Protein AF-F6DTI2-F1 (afdb_monomer_lite)

Foldseek 3Di:
DDPLPFDPLLVVLVVLCVVVVHDPVRVCVVLVNPPVLNVCVRSPNPVNVVVSVVSCVVSVVDD

pLDDT: mean 79.34, std 11.14, range [44.22, 89.25]

Organism: Desulforamulus ruminis (strain ATCC 23193 / DSM 2154 / NCIMB 8452 / DL) (NCBI:txid696281)

Radius of gyration: 10.87 Å; chains: 1; bounding box: 27×24×31 Å

Secondary structure (DSSP, 8-state):
-------HHHHHHHHHHHHTT--HH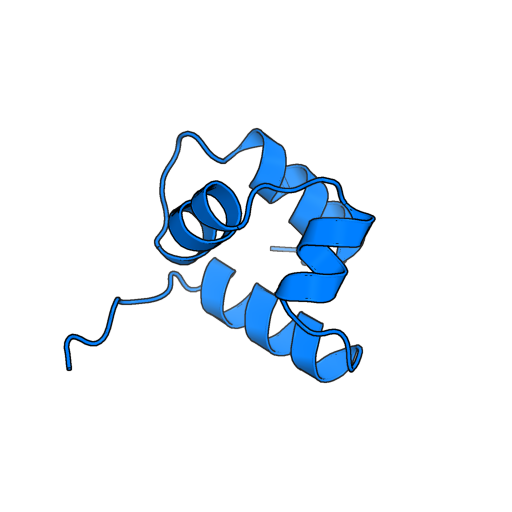HHHHHTT--HHHHHHHHHT-GGGHHHHHHHHHHHT---

Sequence (63 aa):
MGRRKLTPFGLEVKKKLLDMGVTAKEFCEENKIPAKKFSDLLTGDRKTEKYIQIIREKLKISA

Structure (mmCIF, N/CA/C/O backbone):
data_AF-F6DTI2-F1
#
_entry.id   AF-F6DTI2-F1
#
loop_
_atom_site.group_PDB
_atom_site.id
_atom_site.type_symbol
_atom_site.label_atom_id
_atom_site.label_alt_id
_atom_site.label_comp_id
_atom_site.label_asym_id
_atom_site.label_entity_id
_atom_site.label_seq_id
_atom_site.pdbx_PDB_ins_code
_atom_site.Cartn_x
_atom_site.Cartn_y
_atom_site.Cartn_z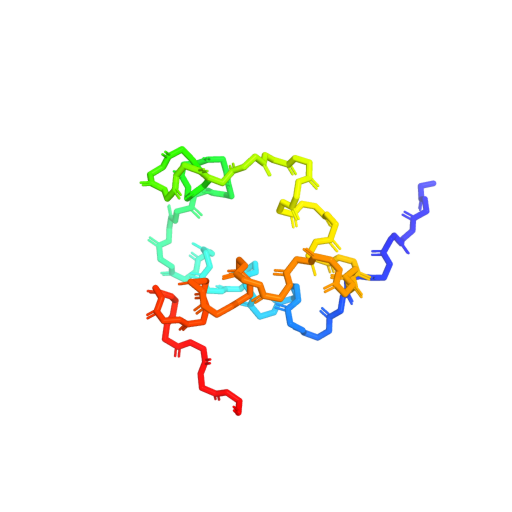
_atom_site.occupancy
_atom_site.B_iso_or_equiv
_atom_site.auth_seq_id
_atom_site.auth_comp_id
_atom_site.auth_asym_id
_atom_site.auth_atom_id
_atom_site.pdbx_PDB_model_num
ATOM 1 N N . MET A 1 1 ? 0.303 3.235 -23.742 1.00 44.22 1 MET A N 1
ATOM 2 C CA . MET A 1 1 ? 0.281 3.156 -22.261 1.00 44.22 1 MET A CA 1
ATOM 3 C C . MET A 1 1 ? 1.113 1.964 -21.812 1.00 44.22 1 MET A C 1
ATOM 5 O O . MET A 1 1 ? 0.636 0.836 -21.844 1.00 44.22 1 MET A O 1
ATOM 9 N N . GLY A 1 2 ? 2.392 2.187 -21.498 1.00 46.12 2 GLY A N 1
ATOM 10 C CA . GLY A 1 2 ? 3.309 1.110 -21.123 1.00 46.12 2 GLY A CA 1
ATOM 11 C C . GLY A 1 2 ? 2.880 0.469 -19.808 1.00 46.12 2 GLY A C 1
ATOM 12 O O . GLY A 1 2 ? 2.824 1.143 -18.781 1.00 46.12 2 GLY A O 1
ATOM 13 N N . ARG A 1 3 ? 2.570 -0.830 -19.846 1.00 50.72 3 ARG A N 1
ATOM 14 C CA . ARG A 1 3 ? 2.375 -1.674 -18.665 1.00 50.72 3 ARG A CA 1
ATOM 15 C C . ARG A 1 3 ? 3.694 -1.688 -17.890 1.00 50.72 3 ARG A C 1
ATOM 17 O O . ARG A 1 3 ? 4.534 -2.548 -18.139 1.00 50.72 3 ARG A O 1
ATOM 24 N N . ARG A 1 4 ? 3.921 -0.711 -17.003 1.00 56.16 4 ARG A N 1
ATOM 25 C CA . ARG A 1 4 ? 5.005 -0.795 -16.016 1.00 56.16 4 ARG A CA 1
ATOM 26 C C . ARG A 1 4 ? 4.747 -2.090 -15.254 1.00 56.16 4 ARG A C 1
ATOM 28 O O . ARG A 1 4 ? 3.739 -2.186 -14.558 1.00 56.16 4 ARG A O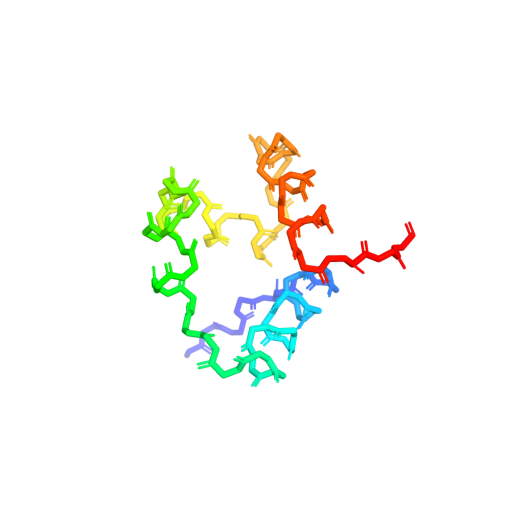 1
ATOM 35 N N . LYS A 1 5 ? 5.569 -3.113 -15.507 1.00 63.19 5 LYS A N 1
ATOM 36 C CA . LYS A 1 5 ? 5.459 -4.416 -14.852 1.00 63.19 5 LYS A CA 1
ATOM 37 C C . LYS A 1 5 ? 5.698 -4.164 -13.371 1.00 63.19 5 LYS A C 1
ATOM 39 O O . LYS A 1 5 ? 6.830 -3.948 -12.955 1.00 63.19 5 LYS A O 1
ATOM 44 N N . LEU A 1 6 ? 4.607 -4.099 -12.615 1.00 69.50 6 LEU A N 1
ATOM 45 C CA . LEU A 1 6 ? 4.671 -4.135 -11.167 1.00 69.50 6 LEU A CA 1
ATOM 46 C C . LEU A 1 6 ? 5.355 -5.447 -10.798 1.00 69.50 6 LEU A C 1
ATOM 48 O O . LEU A 1 6 ? 5.065 -6.489 -11.394 1.00 69.50 6 LEU A O 1
ATOM 52 N N . THR A 1 7 ? 6.274 -5.391 -9.847 1.00 81.06 7 THR A N 1
ATOM 53 C CA . THR A 1 7 ? 6.814 -6.614 -9.263 1.00 81.06 7 THR A CA 1
ATOM 54 C C . THR A 1 7 ? 5.690 -7.390 -8.576 1.00 81.06 7 THR A C 1
ATOM 56 O O . THR A 1 7 ? 4.668 -6.794 -8.216 1.00 81.06 7 THR A O 1
ATOM 59 N N . PRO A 1 8 ? 5.850 -8.708 -8.360 1.00 81.56 8 PRO A N 1
ATOM 60 C CA . PRO A 1 8 ? 4.916 -9.470 -7.529 1.00 81.56 8 PRO A CA 1
ATOM 61 C C . PRO A 1 8 ? 4.671 -8.774 -6.181 1.00 81.56 8 PRO A C 1
ATOM 63 O O . PRO A 1 8 ? 3.523 -8.613 -5.779 1.00 81.56 8 PRO A O 1
ATOM 66 N N . PHE A 1 9 ? 5.724 -8.205 -5.583 1.00 82.62 9 PHE A N 1
ATOM 67 C CA . PHE A 1 9 ? 5.612 -7.382 -4.383 1.00 82.62 9 PHE A CA 1
ATOM 68 C C . PHE A 1 9 ? 4.729 -6.142 -4.587 1.00 82.62 9 PHE A C 1
ATOM 70 O O . PHE A 1 9 ? 3.830 -5.880 -3.794 1.00 82.62 9 PHE A O 1
ATOM 77 N N . GLY A 1 10 ? 4.926 -5.385 -5.670 1.00 84.19 10 GLY A N 1
ATOM 78 C CA . GLY A 1 10 ? 4.096 -4.216 -5.958 1.00 84.19 10 GLY A CA 1
ATOM 79 C C . GLY A 1 10 ? 2.617 -4.545 -6.201 1.00 84.19 10 GLY A C 1
ATOM 80 O O . GLY A 1 10 ? 1.739 -3.745 -5.865 1.00 84.19 10 GLY A O 1
ATOM 81 N N . LEU A 1 11 ? 2.324 -5.726 -6.750 1.00 85.31 11 LEU A N 1
ATOM 82 C CA . LEU A 1 11 ? 0.957 -6.231 -6.883 1.00 85.31 11 LEU A CA 1
ATOM 83 C C . LEU A 1 11 ? 0.352 -6.588 -5.523 1.00 85.31 11 LEU A C 1
ATOM 85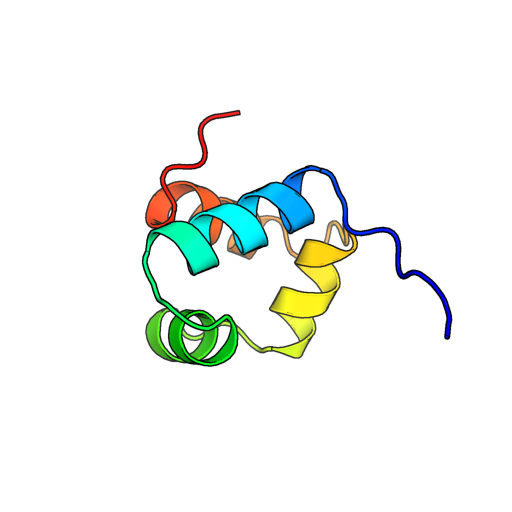 O O . LEU A 1 11 ? -0.782 -6.192 -5.254 1.00 85.31 11 LEU A O 1
ATOM 89 N N . GLU A 1 12 ? 1.100 -7.273 -4.657 1.00 86.19 12 GLU A N 1
ATOM 90 C CA . GLU A 1 12 ? 0.658 -7.589 -3.294 1.00 86.19 12 GLU A CA 1
ATOM 91 C C . GLU A 1 12 ? 0.405 -6.335 -2.464 1.00 86.19 12 GLU A C 1
ATOM 93 O O . GLU A 1 12 ? -0.649 -6.224 -1.842 1.00 86.19 12 GLU A O 1
ATOM 98 N N . VAL A 1 13 ? 1.311 -5.354 -2.520 1.00 85.19 13 VAL A N 1
ATOM 99 C CA . VAL A 1 13 ? 1.148 -4.064 -1.839 1.00 85.19 13 VAL A CA 1
ATOM 100 C C . VAL A 1 13 ? -0.143 -3.388 -2.288 1.00 85.19 13 VAL A C 1
ATOM 102 O O . VAL A 1 13 ? -0.958 -3.013 -1.450 1.00 85.19 13 VAL A O 1
ATOM 105 N N . LYS A 1 14 ? -0.394 -3.285 -3.601 1.00 84.38 14 LYS A N 1
ATOM 106 C CA . LYS A 1 14 ? -1.657 -2.722 -4.106 1.00 84.38 14 LYS A CA 1
ATOM 107 C C . LYS A 1 14 ? -2.879 -3.505 -3.639 1.00 84.38 14 LYS A C 1
ATOM 109 O O . LYS A 1 14 ? -3.881 -2.893 -3.283 1.00 84.38 14 LYS A O 1
ATOM 114 N N . LYS A 1 15 ? -2.810 -4.836 -3.650 1.00 86.88 15 LYS A N 1
ATOM 115 C CA . LYS A 1 15 ? -3.917 -5.691 -3.217 1.00 86.88 15 LYS A CA 1
ATOM 116 C C . LYS A 1 15 ? -4.211 -5.501 -1.729 1.00 86.88 15 LYS A C 1
ATOM 118 O O . LYS A 1 15 ? -5.373 -5.381 -1.368 1.00 86.88 15 LYS A O 1
ATOM 123 N N . LYS A 1 16 ? -3.177 -5.398 -0.889 1.00 87.69 16 LYS A N 1
ATOM 124 C CA . LYS A 1 16 ? -3.324 -5.137 0.547 1.00 87.69 16 LYS A CA 1
ATOM 125 C C . LYS A 1 16 ? -3.836 -3.738 0.855 1.00 87.69 16 LYS A C 1
ATOM 127 O O . LYS A 1 16 ? -4.666 -3.588 1.737 1.00 87.69 16 LYS A O 1
ATOM 132 N N . LEU A 1 17 ? -3.394 -2.735 0.103 1.00 86.94 17 LEU A N 1
ATOM 133 C CA . LEU A 1 17 ? -3.932 -1.381 0.217 1.00 86.94 17 LEU A CA 1
ATOM 134 C C . LEU A 1 17 ? -5.434 -1.346 -0.092 1.00 86.94 17 LEU A C 1
ATOM 136 O O . LEU A 1 17 ? -6.199 -0.769 0.673 1.00 86.94 17 LEU A O 1
ATOM 140 N N . LEU A 1 18 ? -5.864 -2.038 -1.154 1.00 88.00 18 LEU A N 1
ATOM 141 C CA . LEU A 1 18 ? -7.286 -2.183 -1.486 1.00 88.00 18 LEU A CA 1
ATOM 142 C C . LEU A 1 18 ? -8.068 -2.946 -0.407 1.00 88.00 18 LEU A C 1
ATOM 144 O O . LEU A 1 18 ? -9.158 -2.522 -0.048 1.00 88.00 18 LEU A O 1
ATOM 148 N N . ASP A 1 19 ? -7.503 -4.032 0.122 1.00 89.06 19 ASP A N 1
ATOM 149 C CA . ASP A 1 19 ? -8.079 -4.835 1.213 1.00 89.06 19 ASP A CA 1
ATOM 150 C C . ASP A 1 19 ? -8.284 -4.009 2.495 1.00 89.06 19 ASP A C 1
ATOM 152 O O . ASP A 1 19 ? -9.281 -4.164 3.191 1.00 89.06 19 ASP A O 1
ATOM 156 N N . MET A 1 20 ? -7.367 -3.080 2.775 1.00 85.38 20 MET A N 1
ATOM 157 C CA . MET A 1 20 ? -7.448 -2.154 3.907 1.00 85.38 20 MET A CA 1
ATOM 158 C C . MET A 1 20 ? -8.317 -0.919 3.627 1.00 85.38 20 MET A C 1
ATOM 160 O O . MET A 1 20 ? -8.546 -0.128 4.537 1.00 85.38 20 MET A O 1
ATOM 164 N N . GLY A 1 21 ? -8.770 -0.715 2.386 1.00 88.75 21 GLY A N 1
ATOM 165 C CA . GLY A 1 21 ? -9.476 0.503 1.979 1.00 88.75 21 GLY A CA 1
ATOM 166 C C . GLY A 1 21 ? -8.607 1.767 1.999 1.00 88.75 21 GLY A C 1
ATOM 167 O O . GLY A 1 21 ? -9.143 2.869 1.967 1.00 88.75 21 GLY A O 1
ATOM 168 N N . VAL A 1 22 ? -7.279 1.623 2.043 1.00 89.25 22 VAL A N 1
ATOM 169 C CA . VAL A 1 22 ? -6.328 2.738 2.129 1.00 89.25 22 VAL A CA 1
ATOM 170 C C . VAL A 1 22 ? -5.755 3.025 0.749 1.00 89.25 22 VAL A C 1
ATOM 172 O O . VAL A 1 22 ? -5.301 2.128 0.034 1.00 89.25 22 VAL A O 1
ATOM 175 N N . THR A 1 23 ? -5.722 4.295 0.352 1.00 87.06 23 THR A N 1
ATOM 176 C CA . THR A 1 23 ? -5.089 4.665 -0.915 1.00 87.06 23 THR A CA 1
ATOM 177 C C . THR A 1 23 ? -3.561 4.664 -0.803 1.00 87.06 23 THR A C 1
ATOM 179 O O . THR A 1 23 ? -2.978 4.936 0.243 1.00 87.06 23 THR A O 1
ATOM 182 N N . ALA A 1 24 ? -2.861 4.417 -1.916 1.00 80.62 24 ALA A N 1
ATOM 183 C CA . ALA A 1 24 ? -1.393 4.485 -1.948 1.00 80.62 24 ALA A CA 1
ATOM 184 C C . ALA A 1 24 ? -0.839 5.847 -1.486 1.00 80.62 24 ALA A C 1
ATOM 186 O O . ALA A 1 24 ? 0.280 5.919 -0.979 1.00 80.62 24 ALA A O 1
ATOM 187 N N . LYS A 1 25 ? -1.622 6.917 -1.678 1.00 83.69 25 LYS A N 1
ATOM 188 C CA . LYS A 1 25 ? -1.275 8.271 -1.256 1.00 83.69 25 LYS A CA 1
ATOM 189 C C . LYS A 1 25 ? -1.362 8.405 0.266 1.00 83.69 25 LYS A C 1
ATOM 191 O O . LYS A 1 25 ? -0.359 8.759 0.870 1.00 83.69 25 LYS A O 1
ATOM 196 N N . GLU A 1 26 ? -2.483 8.011 0.868 1.00 88.19 26 GLU A N 1
ATOM 197 C CA . GLU A 1 26 ? -2.653 8.010 2.329 1.00 88.19 26 GLU A CA 1
ATOM 198 C C . GLU A 1 26 ? -1.608 7.146 3.023 1.00 88.19 26 GLU A C 1
ATOM 200 O O . GLU A 1 26 ? -0.957 7.589 3.962 1.00 88.19 26 GLU A O 1
ATOM 205 N N . PHE A 1 27 ? -1.361 5.944 2.503 1.00 86.62 27 PHE A N 1
ATOM 206 C CA . PHE A 1 27 ? -0.340 5.068 3.059 1.00 86.62 27 PHE A CA 1
ATOM 207 C C . PHE A 1 27 ? 1.064 5.691 2.984 1.00 86.62 27 PHE A C 1
ATOM 209 O O . PHE A 1 27 ? 1.861 5.552 3.916 1.00 86.62 27 PHE A O 1
ATOM 216 N N . CYS A 1 28 ? 1.379 6.393 1.888 1.00 86.25 28 CYS A N 1
ATOM 217 C CA . CYS A 1 28 ? 2.627 7.142 1.768 1.00 86.25 28 CYS A CA 1
ATOM 218 C C . CYS A 1 28 ? 2.706 8.295 2.773 1.00 86.25 28 CYS A C 1
ATOM 220 O O . CYS A 1 28 ? 3.756 8.480 3.384 1.00 86.25 28 CYS A O 1
ATOM 222 N N . GLU A 1 29 ? 1.629 9.056 2.953 1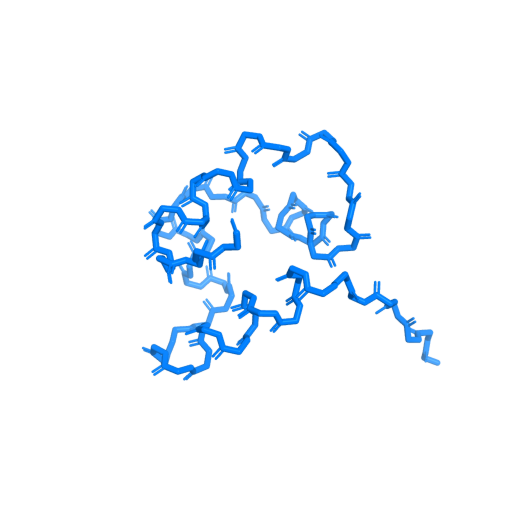.00 88.19 29 GLU A N 1
ATOM 223 C CA . GLU A 1 29 ? 1.579 10.179 3.894 1.00 88.19 29 GLU A CA 1
ATOM 224 C C . GLU A 1 29 ? 1.736 9.696 5.342 1.00 88.19 29 GLU A C 1
ATOM 226 O O . GLU A 1 29 ? 2.598 10.195 6.069 1.00 88.19 29 GLU A O 1
ATOM 231 N N . GLU A 1 30 ? 1.007 8.647 5.724 1.00 87.12 30 GLU A N 1
ATOM 232 C CA . GLU A 1 30 ? 1.033 8.074 7.071 1.00 87.12 30 GLU A CA 1
ATOM 233 C C . GLU A 1 30 ? 2.400 7.480 7.437 1.00 87.12 30 GLU A C 1
ATOM 235 O O . GLU A 1 30 ? 2.890 7.641 8.555 1.00 87.12 30 GLU A O 1
ATOM 240 N N . ASN A 1 31 ? 3.073 6.845 6.474 1.00 83.81 31 ASN A N 1
ATOM 241 C CA . ASN A 1 31 ? 4.386 6.231 6.690 1.00 83.81 31 ASN A CA 1
ATOM 242 C C . ASN A 1 31 ? 5.559 7.147 6.292 1.00 83.81 31 ASN A C 1
ATOM 244 O O . ASN A 1 31 ? 6.708 6.699 6.278 1.00 83.81 31 ASN A O 1
ATOM 248 N N . LYS A 1 32 ? 5.294 8.420 5.951 1.00 84.94 32 LYS A N 1
ATOM 249 C CA . LYS A 1 32 ? 6.287 9.392 5.449 1.00 84.94 32 LYS A CA 1
ATOM 250 C C . LYS A 1 32 ? 7.147 8.841 4.300 1.00 84.94 32 LYS A C 1
ATOM 252 O O . LYS A 1 32 ? 8.357 9.078 4.219 1.00 84.94 32 LYS A O 1
ATOM 257 N N . ILE A 1 33 ? 6.524 8.090 3.395 1.00 84.69 33 ILE A N 1
ATOM 258 C CA . ILE A 1 33 ? 7.167 7.502 2.221 1.00 84.69 33 ILE A CA 1
ATOM 259 C C . ILE A 1 33 ? 6.998 8.460 1.038 1.00 84.69 33 ILE A C 1
ATOM 261 O O . ILE A 1 33 ? 5.878 8.820 0.683 1.00 84.69 33 ILE A O 1
ATOM 265 N N . PRO A 1 34 ? 8.086 8.860 0.359 1.00 85.69 34 PRO A N 1
ATOM 266 C CA . PRO A 1 34 ? 7.963 9.647 -0.859 1.00 85.69 34 PRO A CA 1
ATOM 267 C C . PRO A 1 34 ? 7.259 8.832 -1.950 1.00 85.69 34 PRO A C 1
ATOM 269 O O . PRO A 1 34 ? 7.724 7.744 -2.290 1.00 85.69 34 PRO A O 1
ATOM 272 N N . ALA A 1 35 ? 6.223 9.386 -2.585 1.00 82.38 35 ALA A N 1
ATOM 273 C CA . ALA A 1 35 ? 5.497 8.734 -3.685 1.00 82.38 35 ALA A CA 1
ATOM 274 C C . ALA A 1 35 ? 6.413 8.257 -4.833 1.00 82.38 35 ALA A C 1
ATOM 276 O O . ALA A 1 35 ? 6.145 7.240 -5.478 1.00 82.38 35 ALA A O 1
ATOM 277 N N . LYS A 1 36 ? 7.532 8.962 -5.060 1.00 83.44 36 LYS A N 1
ATOM 278 C CA . LYS A 1 36 ? 8.577 8.551 -6.006 1.00 83.44 36 LYS A CA 1
ATOM 279 C C . LYS A 1 36 ? 9.217 7.223 -5.592 1.00 83.44 36 LYS A C 1
ATOM 281 O O . LYS A 1 36 ? 9.228 6.292 -6.384 1.00 83.44 36 LYS A O 1
ATOM 286 N N . LYS A 1 37 ? 9.641 7.105 -4.328 1.00 82.12 37 LYS A N 1
ATOM 287 C CA . LYS A 1 37 ? 10.193 5.861 -3.771 1.00 82.12 37 LYS A CA 1
ATOM 288 C C . LYS A 1 37 ? 9.156 4.746 -3.740 1.00 82.12 37 LYS A C 1
ATOM 290 O O . LYS A 1 37 ? 9.471 3.618 -4.079 1.00 82.12 37 LYS A O 1
ATOM 295 N N . PHE A 1 38 ? 7.911 5.058 -3.392 1.00 83.62 38 PHE A N 1
ATOM 296 C CA . PHE A 1 38 ? 6.835 4.074 -3.446 1.00 83.62 38 PHE A CA 1
ATOM 297 C C . PHE A 1 38 ? 6.656 3.518 -4.865 1.00 83.62 38 PHE A C 1
ATOM 299 O O . PHE A 1 38 ? 6.588 2.308 -5.050 1.00 83.62 38 PHE A O 1
ATOM 306 N N . SER A 1 39 ? 6.664 4.384 -5.881 1.00 83.00 39 SER A N 1
ATOM 307 C CA . SER A 1 39 ? 6.592 3.960 -7.283 1.00 83.00 39 SER A CA 1
ATOM 308 C C . SER A 1 39 ? 7.798 3.112 -7.701 1.00 83.00 39 SER A C 1
ATOM 310 O O . SER A 1 39 ? 7.597 2.077 -8.328 1.00 83.00 39 SER A O 1
ATOM 312 N N . ASP A 1 40 ? 9.015 3.516 -7.322 1.00 83.81 40 ASP A N 1
ATOM 313 C CA . ASP A 1 40 ? 10.262 2.768 -7.550 1.00 83.81 40 ASP A CA 1
ATOM 314 C C . ASP A 1 40 ? 10.206 1.356 -6.937 1.00 83.81 40 ASP A C 1
ATOM 316 O O . ASP A 1 40 ? 10.496 0.360 -7.607 1.00 83.81 40 ASP A O 1
ATOM 320 N N . LEU A 1 41 ? 9.720 1.255 -5.699 1.00 84.06 41 LEU A N 1
ATOM 321 C CA . LEU A 1 41 ? 9.496 0.001 -4.980 1.00 84.06 41 LEU A CA 1
ATOM 322 C C . LEU A 1 41 ? 8.498 -0.908 -5.701 1.00 84.06 41 LEU A C 1
ATOM 324 O O . LEU A 1 41 ? 8.760 -2.099 -5.876 1.00 84.06 41 LEU A O 1
ATOM 328 N N . LEU A 1 42 ? 7.376 -0.351 -6.163 1.00 82.25 42 LEU A N 1
ATOM 329 C CA . LEU A 1 42 ? 6.374 -1.098 -6.923 1.00 82.25 42 LEU A CA 1
ATOM 330 C C . LEU A 1 42 ? 6.946 -1.675 -8.232 1.00 82.25 42 LEU A C 1
ATOM 332 O O . LEU A 1 42 ? 6.476 -2.708 -8.707 1.00 82.25 42 LEU A O 1
ATOM 336 N N . THR A 1 43 ? 7.951 -1.020 -8.816 1.00 81.44 43 THR A N 1
ATOM 337 C CA . THR A 1 43 ? 8.659 -1.469 -10.025 1.00 81.44 43 THR A CA 1
ATOM 338 C C . THR A 1 43 ? 9.904 -2.320 -9.759 1.00 81.44 43 THR A C 1
ATOM 340 O O . THR A 1 43 ? 10.466 -2.851 -10.714 1.00 81.44 43 THR A O 1
ATOM 343 N N . GLY A 1 44 ? 10.298 -2.528 -8.497 1.00 73.75 44 GLY A N 1
ATOM 344 C CA . GLY A 1 44 ? 11.403 -3.421 -8.126 1.00 73.75 44 GLY A CA 1
ATOM 345 C C . GLY A 1 44 ? 12.771 -2.763 -7.980 1.00 73.75 44 GLY A C 1
ATOM 346 O O . GLY A 1 44 ? 13.782 -3.448 -8.126 1.00 73.75 44 GLY A O 1
ATOM 347 N N . ASP A 1 45 ? 12.830 -1.461 -7.698 1.00 77.12 45 ASP A N 1
ATOM 348 C CA . ASP A 1 45 ? 14.106 -0.789 -7.461 1.00 77.12 45 ASP A CA 1
ATOM 349 C C . ASP A 1 45 ? 14.734 -1.216 -6.119 1.00 77.12 45 ASP A C 1
ATOM 351 O O . ASP A 1 45 ? 14.129 -1.093 -5.044 1.00 77.12 45 ASP A O 1
ATOM 355 N N . ARG A 1 46 ? 15.981 -1.704 -6.178 1.00 65.75 46 ARG A N 1
ATOM 356 C CA . ARG A 1 46 ? 16.734 -2.187 -5.006 1.00 65.75 46 ARG A CA 1
ATOM 357 C C . ARG A 1 46 ? 17.088 -1.078 -4.010 1.00 65.75 46 ARG A C 1
ATOM 359 O O . ARG A 1 46 ? 17.256 -1.363 -2.830 1.00 65.75 46 ARG A O 1
ATOM 366 N N . LYS A 1 47 ? 17.133 0.205 -4.400 1.00 68.81 47 LYS A N 1
ATOM 367 C CA . LYS A 1 47 ? 17.436 1.300 -3.448 1.00 68.81 47 LYS A CA 1
ATOM 368 C C . LYS A 1 47 ? 16.305 1.550 -2.451 1.00 68.81 47 LYS A C 1
ATOM 370 O O . LYS A 1 47 ? 16.449 2.368 -1.539 1.00 68.81 47 LYS A O 1
ATOM 375 N N . THR A 1 48 ? 15.191 0.841 -2.598 1.00 73.94 48 THR A N 1
ATOM 376 C CA . THR A 1 48 ? 14.016 0.953 -1.740 1.00 73.94 48 THR A CA 1
ATOM 377 C C . THR A 1 48 ? 13.876 -0.163 -0.708 1.00 73.94 48 THR A C 1
ATOM 379 O O . THR A 1 48 ? 12.871 -0.173 -0.006 1.00 73.94 48 THR A O 1
ATOM 382 N N . GLU A 1 49 ? 14.871 -1.041 -0.529 1.00 77.31 49 GLU A N 1
ATOM 383 C CA . GLU A 1 49 ? 14.833 -2.148 0.451 1.00 77.31 49 GLU A CA 1
ATOM 384 C C . GLU A 1 49 ? 14.424 -1.718 1.870 1.00 77.31 49 GLU A C 1
ATOM 386 O O . GLU A 1 49 ? 13.569 -2.358 2.481 1.00 77.31 49 GLU A O 1
ATOM 391 N N . LYS A 1 50 ? 14.920 -0.572 2.362 1.00 81.69 50 LYS A N 1
ATOM 392 C CA . LYS A 1 50 ? 14.497 -0.016 3.665 1.00 81.69 50 LYS A CA 1
ATOM 393 C C . LYS A 1 50 ? 12.988 0.233 3.738 1.00 81.69 50 LYS A C 1
ATOM 395 O O . LYS A 1 50 ? 12.361 -0.036 4.754 1.00 81.69 50 LYS A O 1
ATOM 400 N N . TYR A 1 51 ? 12.401 0.740 2.656 1.00 82.25 51 TYR A N 1
ATOM 401 C CA . TYR A 1 51 ? 10.962 0.980 2.578 1.00 82.25 51 TYR A CA 1
ATOM 402 C C . TYR A 1 51 ? 10.199 -0.321 2.351 1.00 82.25 51 TYR A C 1
ATOM 404 O O . TYR A 1 51 ? 9.134 -0.484 2.925 1.00 82.25 51 TYR A O 1
ATOM 412 N N . ILE A 1 52 ? 10.747 -1.273 1.591 1.00 82.00 52 ILE A N 1
ATOM 413 C CA . ILE A 1 52 ? 10.158 -2.609 1.426 1.00 82.00 52 ILE A CA 1
ATOM 414 C C . ILE A 1 52 ? 9.953 -3.269 2.788 1.00 82.00 52 ILE A C 1
ATOM 416 O O . ILE A 1 52 ? 8.872 -3.796 3.029 1.00 82.00 52 ILE A O 1
ATOM 420 N N . GLN A 1 53 ? 10.937 -3.199 3.689 1.00 83.25 53 GLN A N 1
ATOM 421 C CA . GLN A 1 53 ? 10.786 -3.743 5.040 1.00 83.25 53 GLN A CA 1
ATOM 422 C C . GLN A 1 53 ? 9.676 -3.040 5.827 1.00 83.25 53 GLN A C 1
ATOM 424 O O . GLN A 1 53 ? 8.785 -3.720 6.326 1.00 83.25 53 GLN A O 1
ATOM 429 N N . ILE A 1 54 ? 9.652 -1.702 5.841 1.00 84.12 54 ILE A N 1
ATOM 430 C CA . ILE A 1 54 ? 8.592 -0.930 6.516 1.00 84.12 54 ILE A CA 1
ATOM 431 C C . ILE A 1 54 ? 7.210 -1.321 5.978 1.00 84.12 54 ILE A C 1
ATOM 433 O O . ILE A 1 54 ? 6.278 -1.548 6.743 1.00 84.12 54 ILE A O 1
ATOM 437 N N . ILE A 1 55 ? 7.072 -1.429 4.656 1.00 83.38 55 ILE A N 1
ATOM 438 C CA . ILE A 1 55 ? 5.808 -1.787 4.011 1.00 83.38 55 ILE A CA 1
ATOM 439 C C . ILE A 1 55 ? 5.421 -3.232 4.323 1.00 83.38 55 ILE A C 1
ATOM 441 O O . ILE A 1 55 ? 4.251 -3.488 4.593 1.00 83.38 55 ILE A O 1
ATOM 445 N N . ARG A 1 56 ? 6.376 -4.169 4.329 1.00 84.62 56 ARG A N 1
ATOM 446 C CA . ARG A 1 56 ? 6.127 -5.564 4.723 1.00 84.62 56 ARG A CA 1
ATOM 447 C C . ARG A 1 56 ? 5.647 -5.659 6.160 1.00 84.62 56 ARG A C 1
ATOM 449 O O . ARG A 1 56 ? 4.674 -6.362 6.403 1.00 84.62 56 ARG A O 1
ATOM 456 N N . GLU A 1 57 ? 6.269 -4.929 7.081 1.00 85.12 57 GLU A N 1
ATOM 457 C CA . GLU A 1 57 ? 5.843 -4.900 8.482 1.00 85.12 57 GLU A CA 1
ATOM 458 C C . GLU A 1 57 ? 4.451 -4.278 8.639 1.00 85.12 57 GLU A C 1
ATOM 460 O O . GLU A 1 57 ? 3.586 -4.848 9.302 1.00 85.12 57 GLU A O 1
ATOM 465 N N . LYS A 1 58 ? 4.198 -3.143 7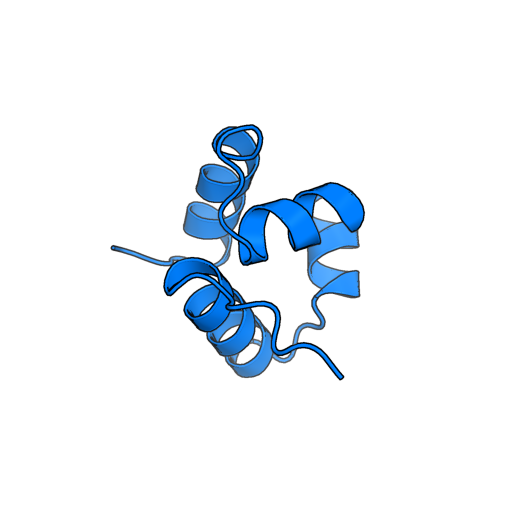.977 1.00 84.00 58 LYS A N 1
ATOM 466 C CA . LYS A 1 58 ? 2.923 -2.415 8.070 1.00 84.00 58 LYS A CA 1
ATOM 467 C C . LYS A 1 58 ? 1.761 -3.163 7.428 1.00 84.00 58 LYS A C 1
ATOM 469 O O . LYS A 1 58 ? 0.687 -3.243 8.014 1.00 84.00 58 LYS A O 1
ATOM 474 N N . LEU A 1 59 ? 1.973 -3.725 6.241 1.00 81.56 59 LEU A N 1
ATOM 475 C CA . LEU A 1 59 ? 0.953 -4.475 5.505 1.00 81.56 59 LEU A CA 1
ATOM 476 C C . LEU A 1 59 ? 0.911 -5.960 5.897 1.00 81.56 59 LEU A C 1
ATOM 478 O O . LEU A 1 59 ? 0.090 -6.700 5.355 1.00 81.56 59 LEU A O 1
ATOM 482 N N . LYS A 1 60 ? 1.783 -6.395 6.822 1.00 81.19 60 LYS A N 1
ATOM 483 C CA . LYS A 1 60 ? 1.985 -7.797 7.224 1.00 81.19 60 LYS A CA 1
ATOM 484 C C . LYS A 1 60 ? 2.123 -8.739 6.021 1.00 81.19 60 LYS A C 1
ATOM 486 O O . LYS A 1 60 ? 1.559 -9.832 6.003 1.00 81.19 60 LYS A O 1
ATOM 491 N N . ILE A 1 61 ? 2.856 -8.302 4.998 1.00 75.19 61 ILE A N 1
ATOM 492 C CA . ILE A 1 61 ? 3.111 -9.104 3.797 1.00 75.19 61 ILE A CA 1
ATOM 493 C C . ILE A 1 61 ? 4.256 -10.066 4.126 1.00 75.19 61 ILE A C 1
ATOM 495 O O . ILE A 1 61 ? 5.439 -9.713 4.069 1.00 75.19 61 ILE A O 1
ATOM 499 N N . SER A 1 62 ? 3.868 -11.271 4.542 1.00 49.31 62 SER A N 1
ATOM 500 C CA . SER A 1 62 ? 4.756 -12.395 4.825 1.00 49.31 62 SER A CA 1
ATOM 501 C C . SER A 1 62 ? 5.008 -13.168 3.531 1.00 49.31 62 SER A C 1
ATOM 503 O O . SER A 1 62 ? 4.206 -14.019 3.158 1.00 49.31 62 SER A O 1
ATOM 505 N N . ALA A 1 63 ? 6.106 -12.843 2.853 1.00 49.00 63 ALA A N 1
ATOM 506 C CA . ALA A 1 63 ? 6.746 -13.722 1.875 1.00 49.00 63 ALA A CA 1
ATOM 507 C C . ALA A 1 63 ? 7.947 -14.409 2.524 1.00 49.00 63 ALA A C 1
ATOM 509 O O . ALA A 1 63 ? 8.691 -13.678 3.226 1.00 49.00 63 ALA A O 1
#